Protein AF-A0A978TMM9-F1 (afdb_monomer_lite)

pLDDT: mean 74.46, std 15.69, range [37.38, 92.12]

Structure (mmCIF, N/CA/C/O backbone):
data_AF-A0A978TMM9-F1
#
_entry.id   AF-A0A978TMM9-F1
#
loop_
_atom_site.group_PDB
_atom_site.id
_atom_site.type_symbol
_atom_site.label_atom_id
_atom_site.label_alt_id
_atom_site.label_comp_id
_atom_site.label_asym_id
_atom_site.label_entity_id
_atom_site.label_seq_id
_atom_site.pdbx_PDB_ins_code
_atom_site.Cartn_x
_atom_site.Cartn_y
_atom_site.Cartn_z
_atom_site.occupancy
_atom_site.B_iso_or_equiv
_atom_site.auth_seq_id
_atom_site.auth_comp_id
_atom_site.auth_asym_id
_atom_site.auth_atom_id
_atom_site.pdbx_PDB_model_num
ATOM 1 N N . LEU A 1 1 ? 11.814 13.340 29.916 1.00 47.31 1 LEU A N 1
ATOM 2 C CA . LEU A 1 1 ? 11.269 12.371 28.939 1.00 47.31 1 LEU A CA 1
ATOM 3 C C . LEU A 1 1 ? 9.749 12.439 29.020 1.00 47.31 1 LEU A C 1
ATOM 5 O O . LEU A 1 1 ? 9.133 11.706 29.777 1.00 47.31 1 LEU A O 1
ATOM 9 N N . TYR A 1 2 ? 9.178 13.436 28.346 1.00 47.25 2 TYR A N 1
ATOM 10 C CA . TYR A 1 2 ? 7.731 13.638 28.226 1.00 47.25 2 TYR A CA 1
ATOM 11 C C . TYR A 1 2 ? 7.235 12.727 27.094 1.00 47.25 2 TYR A C 1
ATOM 13 O O . TYR A 1 2 ? 7.900 12.705 26.053 1.00 47.25 2 TYR A O 1
ATOM 21 N N . PRO A 1 3 ? 6.129 11.978 27.232 1.00 66.44 3 PRO A N 1
ATOM 22 C CA . PRO A 1 3 ? 5.552 11.326 26.069 1.00 66.44 3 PRO A CA 1
ATOM 23 C C . PRO A 1 3 ? 5.070 12.415 25.104 1.00 66.44 3 PRO A C 1
ATOM 25 O O . PRO A 1 3 ? 4.492 13.418 25.527 1.00 66.44 3 PRO A O 1
ATOM 28 N N . LEU A 1 4 ? 5.342 12.235 23.812 1.00 61.06 4 LEU A N 1
ATOM 29 C CA . LEU A 1 4 ? 4.767 13.073 22.765 1.00 61.06 4 LEU A CA 1
ATOM 30 C C . LEU A 1 4 ? 3.235 13.116 22.956 1.00 61.06 4 LEU A C 1
ATOM 32 O O . LEU A 1 4 ? 2.625 12.049 23.036 1.00 61.06 4 LEU A O 1
ATOM 36 N N . PRO A 1 5 ? 2.595 1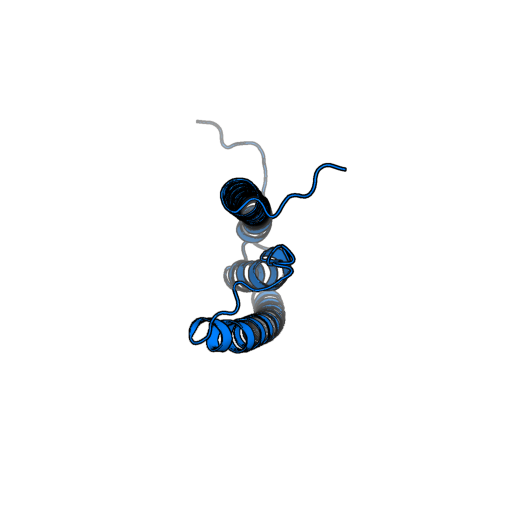4.301 23.007 1.00 66.50 5 PRO A N 1
ATOM 37 C CA . PRO A 1 5 ? 1.145 14.470 23.174 1.00 66.50 5 PRO A CA 1
ATOM 38 C C . PRO A 1 5 ? 0.360 14.100 21.903 1.00 66.50 5 PRO A C 1
ATOM 40 O O . PRO A 1 5 ? -0.694 14.655 21.612 1.00 66.50 5 PRO A O 1
ATOM 43 N N . ILE A 1 6 ? 0.882 13.164 21.115 1.00 60.81 6 ILE A N 1
ATOM 44 C CA . ILE A 1 6 ? 0.183 12.560 19.995 1.00 60.81 6 ILE A CA 1
ATOM 45 C C . ILE A 1 6 ? -0.433 11.276 20.544 1.00 60.81 6 ILE A C 1
ATOM 47 O O . ILE A 1 6 ? 0.219 10.239 20.662 1.00 60.81 6 ILE A O 1
ATOM 51 N N . ALA A 1 7 ? -1.703 11.370 20.934 1.00 65.19 7 ALA A N 1
ATOM 52 C CA . ALA A 1 7 ? -2.522 10.230 21.318 1.00 65.19 7 ALA A CA 1
ATOM 53 C C . ALA A 1 7 ? -2.907 9.433 20.062 1.00 65.19 7 ALA A C 1
ATOM 55 O O . ALA A 1 7 ? -4.062 9.434 19.642 1.00 65.19 7 ALA A O 1
ATOM 56 N N . LEU A 1 8 ? -1.935 8.778 19.422 1.00 65.44 8 LEU A N 1
ATOM 57 C CA . LEU A 1 8 ? -2.277 7.768 18.428 1.00 65.44 8 LEU A CA 1
ATOM 58 C C . LEU A 1 8 ? -2.991 6.622 19.163 1.00 65.44 8 LEU A C 1
ATOM 60 O O . LEU A 1 8 ? -2.463 6.130 20.168 1.00 65.44 8 LEU A O 1
ATOM 64 N N . PRO A 1 9 ? -4.190 6.211 18.711 1.00 73.75 9 PRO A N 1
ATOM 65 C CA . PRO A 1 9 ? -4.896 5.099 19.326 1.00 73.75 9 PRO A CA 1
ATOM 66 C C . PRO A 1 9 ? -3.985 3.867 19.321 1.00 73.75 9 PRO A C 1
ATOM 68 O O . PRO A 1 9 ? -3.371 3.555 18.306 1.00 73.75 9 PRO A O 1
ATOM 71 N N . ARG A 1 10 ? -3.863 3.160 20.451 1.00 73.12 10 ARG A N 1
ATOM 72 C CA . ARG A 1 1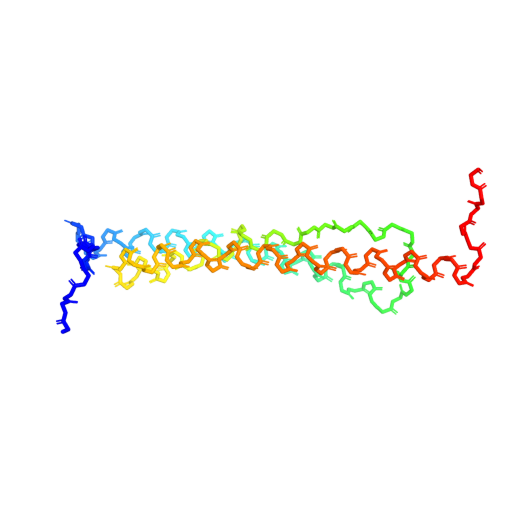0 ? -3.050 1.928 20.504 1.00 73.12 10 ARG A CA 1
ATOM 73 C C . ARG A 1 10 ? -3.683 0.784 19.715 1.00 73.12 10 ARG A C 1
ATOM 75 O O . ARG A 1 10 ? -2.975 -0.085 19.225 1.00 73.12 10 ARG A O 1
ATOM 82 N N . THR A 1 11 ? -5.005 0.802 19.612 1.00 81.94 11 THR A N 1
ATOM 83 C CA . THR A 1 11 ? -5.833 -0.213 18.966 1.00 81.94 11 THR A CA 1
ATOM 84 C C . THR A 1 11 ? -7.006 0.470 18.281 1.00 81.94 11 THR A C 1
ATOM 86 O O . THR A 1 11 ? -7.354 1.607 18.617 1.00 81.94 11 THR A O 1
ATOM 89 N N . PHE A 1 12 ? -7.634 -0.212 17.328 1.00 83.62 12 PHE A N 1
ATOM 90 C CA . PHE A 1 12 ? -8.880 0.284 16.757 1.00 83.62 12 PHE A CA 1
ATOM 91 C C . PHE A 1 12 ? -10.024 0.209 17.788 1.00 83.62 12 PHE A C 1
ATOM 93 O O . PHE A 1 12 ? -9.959 -0.572 18.738 1.00 83.62 12 PHE A O 1
ATOM 100 N N . PRO A 1 13 ? -11.083 1.026 17.635 1.00 85.38 13 PRO A N 1
ATOM 101 C CA . PRO A 1 13 ? -12.214 1.044 18.567 1.00 85.38 13 PRO A CA 1
ATOM 102 C C . PRO A 1 13 ? -13.169 -0.156 18.413 1.00 85.38 13 PRO A C 1
ATOM 104 O O . PRO A 1 13 ? -14.154 -0.247 19.143 1.00 85.38 13 PRO A O 1
ATOM 107 N N . TRP A 1 14 ? -12.922 -1.060 17.460 1.00 86.75 14 TRP A N 1
ATOM 108 C CA . TRP A 1 14 ? -13.781 -2.204 17.142 1.00 86.75 14 TRP A CA 1
ATOM 109 C C . TRP A 1 14 ? -13.125 -3.546 17.497 1.00 86.75 14 TRP A C 1
ATOM 111 O O . TRP A 1 14 ? -11.942 -3.615 17.808 1.00 86.75 14 TRP A O 1
ATOM 121 N N . SER A 1 15 ? -13.893 -4.641 17.445 1.00 90.31 15 SER A N 1
ATOM 122 C CA . SER A 1 15 ? -13.378 -5.971 17.803 1.00 90.31 15 SER A CA 1
ATOM 123 C C . SER A 1 15 ? -12.314 -6.479 16.824 1.00 90.31 15 SER A C 1
ATOM 125 O O . SER A 1 15 ? -12.402 -6.251 15.617 1.00 90.31 15 SER A O 1
ATOM 127 N N . TRP A 1 16 ? -11.347 -7.248 17.326 1.00 89.00 16 TRP A N 1
ATOM 128 C CA . TRP A 1 16 ? -10.294 -7.847 16.499 1.00 89.00 16 TRP A CA 1
ATOM 129 C C . TRP A 1 16 ? -10.844 -8.644 15.301 1.00 89.00 16 TRP A C 1
ATOM 131 O O . TRP A 1 16 ? -10.269 -8.585 14.220 1.00 89.00 16 TRP A O 1
ATOM 141 N N . TRP A 1 17 ? -12.004 -9.295 15.437 1.00 89.94 17 TRP A N 1
ATOM 142 C CA . TRP A 1 17 ? -12.657 -10.040 14.353 1.00 89.94 17 TRP A CA 1
ATOM 143 C C . TRP A 1 17 ? -13.021 -9.183 13.141 1.00 89.94 17 TRP A C 1
ATOM 145 O O . TRP A 1 17 ? -12.884 -9.636 12.007 1.00 89.94 17 TRP A O 1
ATOM 155 N N . ILE A 1 18 ? -13.439 -7.935 13.368 1.00 88.38 18 ILE A N 1
ATOM 156 C CA . ILE A 1 18 ? -13.727 -6.994 12.280 1.00 88.38 18 ILE A CA 1
ATOM 157 C C . ILE A 1 18 ? -12.428 -6.670 11.536 1.00 88.38 18 ILE A C 1
ATOM 159 O O . ILE A 1 18 ? -12.393 -6.707 10.309 1.00 88.38 18 ILE A O 1
ATOM 163 N N . SER A 1 19 ? -11.332 -6.445 12.267 1.00 88.94 19 SER A N 1
ATOM 164 C CA . SER A 1 19 ? -10.017 -6.261 11.649 1.00 88.94 19 SER A CA 1
ATOM 165 C C . SER A 1 19 ? -9.516 -7.504 10.918 1.00 88.94 19 SER A C 1
ATOM 167 O O . SER A 1 19 ? -8.965 -7.367 9.834 1.00 88.94 19 SER A O 1
ATOM 169 N N . ALA A 1 20 ? -9.722 -8.703 11.464 1.00 89.06 20 ALA A N 1
ATOM 170 C CA . ALA A 1 20 ? -9.325 -9.951 10.820 1.00 89.06 20 ALA A CA 1
ATOM 171 C C . ALA A 1 20 ? -10.087 -10.177 9.502 1.00 89.06 20 ALA A C 1
ATOM 173 O O . ALA A 1 20 ? -9.487 -10.573 8.505 1.00 89.06 20 ALA A O 1
ATOM 174 N N . GLY A 1 21 ? -11.387 -9.857 9.464 1.00 92.06 21 GLY A N 1
ATOM 175 C CA . GLY A 1 21 ? -12.184 -9.906 8.236 1.00 92.06 21 GLY A CA 1
ATOM 176 C C . GLY A 1 21 ? -11.689 -8.921 7.172 1.00 92.06 21 GLY A C 1
ATOM 177 O O . GLY A 1 21 ? -11.525 -9.292 6.011 1.00 92.06 21 GLY A O 1
ATOM 178 N N . ILE A 1 22 ? -11.378 -7.686 7.575 1.00 90.25 22 ILE A N 1
ATOM 179 C CA . ILE A 1 22 ? -10.798 -6.669 6.686 1.00 90.25 22 ILE A CA 1
ATOM 180 C C . ILE A 1 22 ? -9.413 -7.108 6.184 1.00 90.25 22 ILE A C 1
ATOM 182 O O . ILE A 1 22 ? -9.121 -6.993 4.995 1.00 90.25 22 ILE A O 1
ATOM 186 N N . ALA A 1 23 ? -8.576 -7.662 7.065 1.00 90.75 23 ALA A N 1
ATOM 187 C CA . ALA A 1 23 ? -7.255 -8.172 6.715 1.00 90.75 23 ALA A CA 1
ATOM 188 C C . ALA A 1 23 ? -7.330 -9.297 5.675 1.00 90.75 23 ALA A C 1
ATOM 190 O O . ALA A 1 23 ? -6.568 -9.279 4.713 1.00 90.75 23 ALA A O 1
ATOM 191 N N . ALA A 1 24 ? -8.270 -10.235 5.828 1.00 91.69 24 ALA A N 1
ATOM 192 C CA . ALA A 1 24 ? -8.482 -11.311 4.863 1.00 91.69 24 ALA A CA 1
ATOM 193 C C . ALA A 1 24 ? -8.919 -10.779 3.489 1.00 91.69 24 ALA A C 1
ATOM 195 O O . ALA A 1 24 ? -8.423 -11.240 2.464 1.00 91.69 24 ALA A O 1
ATOM 196 N N . ALA A 1 25 ? -9.805 -9.778 3.453 1.00 92.12 25 ALA A N 1
ATOM 197 C CA . ALA A 1 25 ? -10.218 -9.149 2.200 1.00 92.12 25 ALA A CA 1
ATOM 198 C C . ALA A 1 25 ? -9.037 -8.461 1.491 1.00 92.12 25 ALA A C 1
ATOM 200 O O . ALA A 1 25 ? -8.839 -8.651 0.290 1.00 92.12 25 ALA A O 1
ATOM 201 N N . PHE A 1 26 ? -8.220 -7.709 2.237 1.00 91.12 26 PHE A N 1
ATOM 202 C CA . PHE A 1 26 ? -7.030 -7.061 1.684 1.00 91.12 26 PHE A CA 1
ATOM 203 C C . PHE A 1 26 ? -5.949 -8.055 1.259 1.00 91.12 26 PHE A C 1
ATOM 205 O O . PHE A 1 26 ? -5.306 -7.819 0.237 1.00 91.12 26 PHE A O 1
ATOM 212 N N . SER A 1 27 ? -5.759 -9.165 1.981 1.00 88.25 27 SER A N 1
ATOM 213 C CA . SER A 1 27 ? -4.766 -10.171 1.591 1.00 88.25 27 SER A CA 1
ATOM 214 C C . SER A 1 27 ? -5.158 -10.856 0.284 1.00 88.25 27 SER A C 1
ATOM 216 O O . SER A 1 27 ? -4.336 -10.926 -0.621 1.00 88.25 27 SER A O 1
ATOM 218 N N . LEU A 1 28 ? -6.426 -11.253 0.129 1.00 89.50 28 LEU A N 1
ATOM 219 C CA . LEU A 1 28 ? -6.955 -11.814 -1.118 1.00 89.50 28 LEU A CA 1
ATOM 220 C C . LEU A 1 28 ? -6.778 -10.847 -2.292 1.00 89.50 28 LEU A C 1
ATOM 222 O O . LEU A 1 28 ? -6.300 -11.244 -3.355 1.00 89.50 28 LEU A O 1
ATOM 226 N N . PHE A 1 29 ? -7.127 -9.575 -2.093 1.00 88.25 29 PHE A N 1
ATOM 227 C CA . PHE A 1 29 ? -6.975 -8.552 -3.123 1.00 88.25 29 PHE A CA 1
ATOM 228 C C . PHE A 1 29 ? -5.505 -8.321 -3.502 1.00 88.25 29 PHE A C 1
ATOM 230 O O . PHE A 1 29 ? -5.171 -8.273 -4.685 1.00 88.25 29 PHE A O 1
ATOM 237 N N . SER A 1 30 ? -4.616 -8.240 -2.509 1.00 85.94 30 SER A N 1
ATOM 238 C CA . SER A 1 30 ? -3.177 -8.082 -2.725 1.00 85.94 30 SER A CA 1
ATOM 239 C C . SER A 1 30 ? -2.575 -9.282 -3.455 1.00 85.94 30 SER A C 1
ATOM 241 O O . SER A 1 30 ? -1.912 -9.103 -4.472 1.00 85.94 30 SER A O 1
ATOM 243 N N . THR A 1 31 ? -2.865 -10.510 -3.012 1.00 85.00 31 THR A N 1
ATOM 244 C CA . THR A 1 31 ? -2.381 -11.733 -3.667 1.00 85.00 31 THR A CA 1
ATOM 245 C C . THR A 1 31 ? -2.857 -11.824 -5.116 1.00 85.00 31 THR A C 1
ATOM 247 O O . THR A 1 31 ? -2.088 -12.230 -5.984 1.00 85.00 31 THR A O 1
ATOM 250 N N . TYR A 1 32 ? -4.092 -11.404 -5.406 1.00 87.00 32 TYR A N 1
ATOM 251 C CA . TYR A 1 32 ? -4.598 -11.344 -6.777 1.00 87.00 32 TYR A CA 1
ATOM 252 C C . TYR A 1 32 ? -3.801 -10.365 -7.655 1.00 87.00 32 TYR A C 1
ATOM 254 O O . TYR A 1 32 ? -3.395 -10.724 -8.762 1.00 87.00 32 TYR A O 1
ATOM 262 N N . LEU A 1 33 ? -3.547 -9.145 -7.166 1.00 83.62 33 LEU A N 1
ATOM 263 C CA . LEU A 1 33 ? -2.756 -8.155 -7.904 1.00 83.62 33 LEU A CA 1
ATOM 264 C C . LEU A 1 33 ? -1.318 -8.624 -8.114 1.00 83.62 33 LEU A C 1
ATOM 266 O O . LEU A 1 33 ? -0.812 -8.541 -9.230 1.00 83.62 33 LEU A O 1
ATOM 270 N N . TRP A 1 34 ? -0.703 -9.186 -7.076 1.00 80.19 34 TRP A N 1
ATOM 271 C CA . TRP A 1 34 ? 0.665 -9.687 -7.133 1.00 80.19 34 TRP A CA 1
ATOM 272 C C . TRP A 1 34 ? 0.807 -10.854 -8.114 1.00 80.19 34 TRP A C 1
ATOM 274 O O . TRP A 1 34 ? 1.731 -10.880 -8.919 1.00 80.19 34 TRP A O 1
ATOM 284 N N . GLY A 1 35 ? -0.164 -11.773 -8.137 1.00 79.56 35 GLY A N 1
ATOM 285 C CA . GLY A 1 35 ? -0.209 -12.847 -9.130 1.00 79.56 35 GLY A CA 1
ATOM 286 C C . GLY A 1 35 ? -0.338 -12.323 -10.563 1.00 79.56 35 GLY A C 1
ATOM 287 O O . GLY A 1 35 ? 0.313 -12.836 -11.471 1.00 79.56 35 GLY A O 1
ATOM 288 N N . ARG A 1 36 ? -1.128 -11.265 -10.782 1.00 80.56 36 ARG A N 1
ATOM 289 C CA . ARG A 1 36 ? -1.245 -10.626 -12.102 1.00 80.56 36 ARG A CA 1
ATOM 290 C C . ARG A 1 36 ? 0.060 -9.953 -12.529 1.00 80.56 36 ARG A C 1
ATOM 292 O O . ARG A 1 36 ? 0.444 -10.073 -13.688 1.00 80.56 36 ARG A O 1
ATOM 299 N N . GLU A 1 37 ? 0.726 -9.264 -11.607 1.00 72.00 37 GLU A N 1
ATOM 300 C CA . GLU A 1 37 ? 2.018 -8.611 -11.846 1.00 72.00 37 GLU A CA 1
ATOM 301 C C . GLU A 1 37 ? 3.119 -9.631 -12.150 1.00 72.00 37 GLU A C 1
ATOM 303 O O . GLU A 1 37 ? 3.861 -9.450 -13.111 1.00 72.00 37 GLU A O 1
ATOM 308 N N . MET A 1 38 ? 3.179 -10.734 -11.399 1.00 72.94 38 MET A N 1
ATOM 309 C CA . MET A 1 38 ? 4.124 -11.824 -11.650 1.00 72.94 38 MET A CA 1
ATOM 310 C C . MET A 1 38 ? 3.898 -12.497 -13.002 1.00 72.94 38 MET A C 1
ATOM 312 O O . MET A 1 38 ? 4.868 -12.766 -13.701 1.00 72.94 38 MET A O 1
ATOM 316 N N . ASN A 1 39 ? 2.645 -12.741 -13.393 1.00 73.25 39 ASN A N 1
ATOM 317 C CA . ASN A 1 39 ? 2.347 -13.323 -14.703 1.00 73.25 39 ASN A CA 1
ATOM 318 C C . ASN A 1 39 ? 2.757 -12.382 -15.843 1.00 73.25 39 ASN A C 1
ATOM 320 O O . ASN A 1 39 ? 3.421 -12.816 -16.775 1.00 73.25 39 ASN A O 1
ATOM 324 N N . ALA A 1 40 ? 2.454 -11.084 -15.730 1.00 66.38 40 ALA A N 1
ATOM 325 C CA . ALA A 1 40 ? 2.905 -10.098 -16.712 1.00 66.38 40 ALA A CA 1
ATOM 326 C C . ALA A 1 40 ? 4.442 -10.023 -16.778 1.00 66.38 40 ALA A C 1
ATOM 328 O O . ALA A 1 40 ? 5.023 -9.972 -17.857 1.00 66.38 40 ALA A O 1
ATOM 329 N N . ALA A 1 41 ? 5.122 -10.066 -15.630 1.00 63.78 41 ALA A N 1
ATOM 330 C CA . ALA A 1 41 ? 6.580 -10.095 -15.583 1.00 63.78 41 ALA A CA 1
ATOM 331 C C . ALA A 1 41 ? 7.158 -11.387 -16.179 1.00 63.78 41 ALA A C 1
ATOM 333 O O . ALA A 1 41 ? 8.194 -11.325 -16.834 1.00 63.78 41 ALA A O 1
ATOM 334 N N . ALA A 1 42 ? 6.509 -12.539 -15.991 1.00 61.88 42 ALA A N 1
ATOM 335 C CA . ALA A 1 42 ? 6.917 -13.813 -16.580 1.00 61.88 42 ALA A CA 1
ATOM 336 C C . ALA A 1 42 ? 6.808 -13.787 -18.112 1.00 61.88 42 ALA A C 1
ATOM 338 O O . ALA A 1 42 ? 7.769 -14.154 -18.787 1.00 61.88 42 ALA A O 1
ATOM 339 N N . ASP A 1 43 ? 5.715 -13.237 -18.651 1.00 60.25 43 ASP A N 1
ATOM 340 C CA . ASP A 1 43 ? 5.536 -13.034 -20.096 1.00 60.25 43 ASP A CA 1
ATOM 341 C C . ASP A 1 43 ? 6.641 -12.130 -20.685 1.00 60.25 43 ASP A C 1
ATOM 343 O O . ASP A 1 43 ? 7.115 -12.340 -21.803 1.00 60.25 43 ASP A O 1
ATOM 347 N N . HIS A 1 44 ? 7.120 -11.153 -19.905 1.00 52.31 44 HIS A N 1
ATOM 348 C CA . HIS A 1 44 ? 8.276 -10.318 -20.249 1.00 52.31 44 HIS A CA 1
ATOM 349 C C . HIS A 1 44 ? 9.638 -10.946 -19.892 1.00 52.31 44 HIS A C 1
ATOM 351 O O . HIS A 1 44 ? 10.670 -10.451 -20.330 1.00 52.31 44 HIS A O 1
ATOM 357 N N . SER A 1 45 ? 9.694 -12.031 -19.123 1.00 50.03 45 SER A N 1
ATOM 358 C CA . SER A 1 45 ? 10.950 -12.703 -18.754 1.00 50.03 45 SER A CA 1
ATOM 359 C C . SER A 1 45 ? 11.388 -13.699 -19.824 1.00 50.03 45 SER A C 1
ATOM 361 O O . SER A 1 45 ? 12.583 -13.838 -20.083 1.00 50.03 45 SER A O 1
ATOM 363 N N . ASP A 1 46 ? 10.440 -14.326 -20.520 1.00 45.31 46 ASP A N 1
ATOM 364 C CA . ASP A 1 46 ? 10.745 -15.225 -21.638 1.00 45.31 46 ASP A CA 1
ATOM 365 C C . ASP A 1 46 ? 11.424 -14.492 -22.814 1.00 45.31 46 ASP A C 1
ATOM 367 O O . ASP A 1 46 ? 12.241 -15.081 -23.533 1.00 45.31 46 ASP A O 1
ATOM 371 N N . CYS A 1 47 ? 11.214 -13.174 -22.949 1.00 45.72 47 CYS A N 1
ATOM 372 C CA . CYS A 1 47 ? 11.900 -12.346 -23.949 1.00 45.72 47 CYS A CA 1
ATOM 373 C C . CYS A 1 47 ? 13.377 -12.034 -23.610 1.00 45.72 47 CYS A C 1
ATOM 375 O O . CYS A 1 47 ? 14.133 -11.571 -24.469 1.00 45.72 47 CYS A O 1
ATOM 377 N N . ILE A 1 48 ? 13.842 -12.367 -22.397 1.00 44.69 48 ILE A N 1
ATOM 378 C CA . ILE A 1 48 ? 15.248 -12.209 -21.977 1.00 44.69 48 ILE A CA 1
ATOM 379 C C . ILE A 1 48 ? 16.147 -13.278 -22.629 1.00 44.69 48 ILE A C 1
ATOM 381 O O . ILE A 1 48 ? 17.349 -13.066 -22.792 1.00 44.69 48 ILE A O 1
ATOM 385 N N . SER A 1 49 ? 15.574 -14.397 -23.090 1.00 42.19 49 SER A N 1
ATOM 386 C CA . SER A 1 49 ? 16.314 -15.437 -23.823 1.00 42.19 49 SER A CA 1
ATOM 387 C C . SER A 1 49 ? 16.579 -15.097 -25.299 1.00 42.19 49 SER A C 1
ATOM 389 O O . SER A 1 49 ? 17.394 -15.754 -25.948 1.00 42.19 49 SER A O 1
ATOM 391 N N . GLY A 1 50 ? 15.947 -14.046 -25.831 1.00 37.38 50 GLY A N 1
ATOM 392 C CA . GLY A 1 50 ? 16.054 -13.676 -27.236 1.00 37.38 50 GLY A CA 1
ATOM 393 C C . GLY A 1 50 ? 15.905 -12.179 -27.447 1.00 37.38 50 GLY A C 1
ATOM 394 O O . GLY A 1 50 ? 14.802 -11.691 -27.642 1.00 37.38 50 GLY A O 1
ATOM 395 N N . ASN A 1 51 ? 17.034 -11.467 -27.453 1.00 38.00 51 ASN A N 1
ATOM 396 C CA . ASN A 1 51 ? 17.263 -10.231 -28.213 1.00 38.00 51 ASN A CA 1
ATOM 397 C C . ASN A 1 51 ? 16.174 -9.131 -28.163 1.00 38.00 51 ASN A C 1
ATOM 399 O O . ASN A 1 51 ? 16.068 -8.338 -29.093 1.00 38.00 51 ASN A O 1
ATOM 403 N N . SER A 1 52 ? 15.396 -9.042 -27.083 1.00 41.75 52 SER A N 1
ATOM 404 C CA . SER A 1 52 ? 14.264 -8.109 -26.961 1.00 41.75 52 SER A CA 1
ATOM 405 C C . SER A 1 52 ? 14.626 -6.846 -26.173 1.00 41.75 52 SER A C 1
ATOM 407 O O . SER A 1 52 ? 13.797 -6.249 -25.501 1.00 41.75 52 SER A O 1
ATOM 409 N N . TYR A 1 53 ? 15.875 -6.387 -26.305 1.00 44.69 53 TYR A N 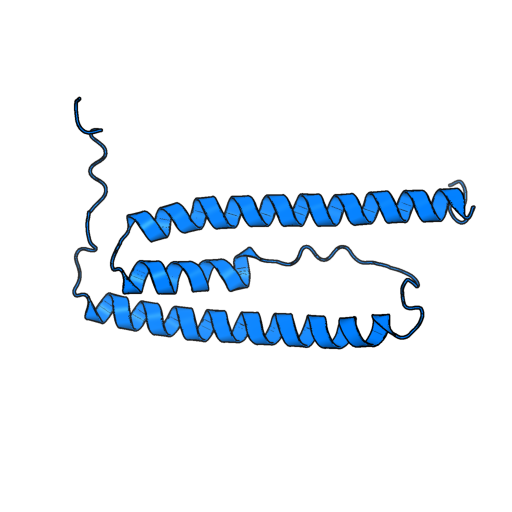1
ATOM 410 C CA . TYR A 1 53 ? 16.228 -4.970 -26.119 1.00 44.69 53 TYR A CA 1
ATOM 411 C C . TYR A 1 53 ? 15.908 -4.188 -27.415 1.00 44.69 53 TYR A C 1
ATOM 413 O O . TYR A 1 53 ? 16.669 -3.328 -27.846 1.00 44.69 53 TYR A O 1
ATOM 421 N N . GLY A 1 54 ? 14.831 -4.577 -28.101 1.00 40.56 54 GLY A N 1
ATOM 422 C CA . GLY A 1 54 ? 14.407 -4.048 -29.388 1.00 40.56 54 GLY A CA 1
ATOM 423 C C . GLY A 1 54 ? 13.168 -3.193 -29.196 1.00 40.56 54 GLY A C 1
ATOM 424 O O . GLY A 1 54 ? 12.120 -3.711 -28.836 1.00 40.56 54 GLY A O 1
ATOM 425 N N . ASP A 1 55 ? 13.352 -1.900 -29.440 1.00 41.81 55 ASP A N 1
ATOM 426 C CA . ASP A 1 55 ? 12.348 -0.899 -29.784 1.00 41.81 55 ASP A CA 1
ATOM 427 C C . ASP A 1 55 ? 11.190 -0.706 -28.789 1.00 41.81 55 ASP A C 1
ATOM 429 O O . ASP A 1 55 ? 10.180 -1.398 -28.805 1.00 41.81 55 ASP A O 1
ATOM 433 N N . ALA A 1 56 ? 11.334 0.353 -27.984 1.00 44.69 56 ALA A N 1
ATOM 434 C CA . ALA A 1 56 ? 10.390 0.856 -26.983 1.00 44.69 56 ALA A CA 1
ATOM 435 C C . ALA A 1 56 ? 10.370 0.074 -25.660 1.00 44.69 56 ALA A C 1
ATOM 437 O O . ALA A 1 56 ? 9.386 -0.558 -25.289 1.00 44.69 56 ALA A O 1
ATOM 438 N N . TYR A 1 57 ? 11.443 0.224 -24.873 1.00 48.72 57 TYR A N 1
ATOM 439 C CA . TYR A 1 57 ? 11.328 0.097 -23.419 1.00 48.72 57 TYR A CA 1
ATOM 440 C C . TYR A 1 57 ? 10.389 1.218 -22.949 1.00 48.72 57 TYR A C 1
ATOM 442 O O . TYR A 1 57 ? 10.826 2.343 -22.699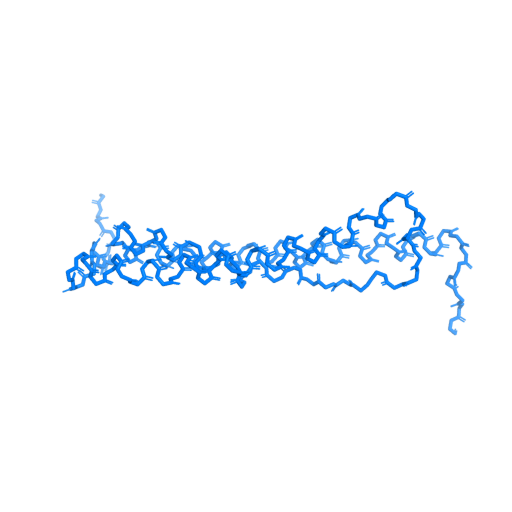 1.00 48.72 57 TYR A O 1
ATOM 450 N N . GLU A 1 58 ? 9.082 0.959 -22.929 1.00 49.03 58 GLU A N 1
ATOM 451 C CA . GLU A 1 58 ? 8.150 1.842 -22.247 1.00 49.03 58 GLU A CA 1
ATOM 452 C C . GLU A 1 58 ? 8.463 1.722 -20.754 1.00 49.03 58 GLU A C 1
ATOM 454 O O . GLU A 1 58 ? 8.349 0.633 -20.187 1.00 49.03 58 GLU A O 1
ATOM 459 N N . PRO A 1 59 ? 8.922 2.802 -20.102 1.00 52.44 59 PRO A N 1
ATOM 460 C CA . PRO A 1 59 ? 9.127 2.813 -18.668 1.00 52.44 59 PRO A CA 1
ATOM 461 C C . PRO A 1 59 ? 7.741 2.770 -18.034 1.00 52.44 59 PRO A C 1
ATOM 463 O O . PRO A 1 59 ? 7.172 3.808 -17.713 1.00 52.44 59 PRO A O 1
ATOM 466 N N . ASN A 1 60 ? 7.152 1.588 -17.905 1.00 52.59 60 ASN A N 1
ATOM 467 C CA . ASN A 1 60 ? 5.960 1.460 -17.100 1.00 52.59 60 ASN A CA 1
ATOM 468 C C . ASN A 1 60 ? 6.450 1.460 -15.649 1.00 52.59 60 ASN A C 1
ATOM 470 O O . ASN A 1 60 ? 7.131 0.508 -15.256 1.00 52.59 60 ASN A O 1
ATOM 474 N N . PRO A 1 61 ? 6.217 2.529 -14.865 1.00 56.56 61 PRO A N 1
ATOM 475 C CA . PRO A 1 61 ? 6.565 2.487 -13.458 1.00 56.56 61 PRO A CA 1
ATOM 476 C C . PRO A 1 61 ? 5.770 1.328 -12.865 1.00 56.56 61 PRO A C 1
ATOM 478 O O . PRO A 1 61 ? 4.543 1.333 -12.936 1.00 56.56 61 PRO A O 1
ATOM 481 N N . HIS A 1 62 ? 6.463 0.302 -12.365 1.00 60.00 62 HIS A N 1
ATOM 482 C CA . HIS A 1 62 ? 5.817 -0.779 -11.634 1.00 60.00 62 HIS A CA 1
ATOM 483 C C . HIS A 1 62 ? 4.986 -0.128 -10.529 1.00 60.00 62 HIS A C 1
ATOM 485 O O . HIS A 1 62 ? 5.588 0.494 -9.652 1.00 60.00 62 HIS A O 1
ATOM 491 N N . PRO A 1 63 ? 3.643 -0.212 -10.565 1.00 59.69 63 PRO A N 1
ATOM 492 C CA . PRO A 1 63 ? 2.815 0.426 -9.559 1.00 59.69 63 PRO A CA 1
ATOM 493 C C . PRO A 1 63 ? 2.888 -0.412 -8.280 1.00 59.69 63 PRO A C 1
ATOM 495 O O . PRO A 1 63 ? 1.946 -1.114 -7.921 1.00 59.69 63 PRO A O 1
ATOM 498 N N . HIS A 1 64 ? 4.028 -0.336 -7.591 1.00 67.12 64 HIS A N 1
ATOM 499 C CA . HIS A 1 64 ? 4.313 -1.031 -6.336 1.00 67.12 64 HIS A CA 1
ATOM 500 C C . HIS A 1 64 ? 3.248 -0.690 -5.291 1.00 67.12 64 HIS A C 1
ATOM 502 O O . HIS A 1 64 ? 2.831 -1.534 -4.498 1.00 67.12 64 HIS A O 1
ATOM 508 N N . LEU A 1 65 ? 2.729 0.541 -5.349 1.00 66.25 65 LEU A N 1
ATOM 509 C CA . LEU A 1 65 ? 1.639 1.006 -4.504 1.00 66.25 65 LEU A CA 1
ATOM 510 C C . LEU A 1 65 ? 0.383 0.117 -4.589 1.00 66.25 65 LEU A C 1
ATOM 512 O O . LEU A 1 65 ? -0.304 -0.060 -3.584 1.00 66.25 65 LEU A O 1
ATOM 516 N N . ALA A 1 66 ? 0.059 -0.427 -5.766 1.00 71.75 66 ALA A N 1
ATOM 517 C CA . ALA A 1 66 ? -1.198 -1.134 -5.990 1.00 71.75 66 ALA A CA 1
ATOM 518 C C . ALA A 1 66 ? -1.234 -2.502 -5.295 1.00 71.75 66 ALA A C 1
ATOM 520 O O . ALA A 1 66 ? -2.262 -2.855 -4.714 1.00 71.75 66 ALA A O 1
ATOM 521 N N . SER A 1 67 ? -0.133 -3.258 -5.323 1.00 71.94 67 SER A N 1
ATOM 522 C CA . SER A 1 67 ? -0.047 -4.598 -4.731 1.00 71.94 67 SER A CA 1
ATOM 523 C C . SER A 1 67 ? 0.500 -4.589 -3.297 1.00 71.94 67 SER A C 1
ATOM 525 O O . SER A 1 67 ? 0.001 -5.346 -2.454 1.00 71.94 67 SER A O 1
ATOM 527 N N . GLU A 1 68 ? 1.436 -3.691 -2.969 1.00 80.56 68 GLU A N 1
ATOM 528 C CA . GLU A 1 68 ? 2.053 -3.645 -1.639 1.00 80.56 68 GLU A CA 1
ATOM 529 C C . GLU A 1 68 ? 1.214 -2.935 -0.578 1.00 80.56 68 GLU A C 1
ATOM 531 O O . GLU A 1 68 ? 1.180 -3.375 0.572 1.00 80.56 68 GLU A O 1
ATOM 536 N N . LEU A 1 69 ? 0.516 -1.847 -0.913 1.00 86.69 69 LEU A N 1
ATOM 537 C CA . LEU A 1 69 ? -0.314 -1.146 0.069 1.00 86.69 69 LEU A CA 1
ATOM 538 C C . LEU A 1 69 ? -1.376 -2.065 0.706 1.00 86.69 69 LEU A C 1
ATOM 540 O O . LEU A 1 69 ? -1.431 -2.127 1.939 1.00 86.69 69 LEU A O 1
ATOM 544 N N . PRO A 1 70 ? -2.186 -2.823 -0.065 1.00 86.19 70 PRO A N 1
ATOM 545 C CA . PRO A 1 70 ? -3.141 -3.753 0.529 1.00 86.19 70 PRO A CA 1
ATOM 546 C C . PRO A 1 70 ? -2.449 -4.899 1.284 1.00 86.19 70 PRO A C 1
ATOM 548 O O . PRO A 1 70 ? -2.986 -5.358 2.294 1.00 86.19 70 PRO A O 1
ATOM 551 N N . PHE A 1 71 ? -1.243 -5.319 0.877 1.00 86.81 71 PHE A N 1
ATOM 552 C CA . PHE A 1 71 ? -0.451 -6.297 1.629 1.00 86.81 71 PHE A CA 1
ATOM 553 C C . PHE A 1 71 ? -0.102 -5.773 3.026 1.00 86.81 71 PHE A C 1
ATOM 555 O O . PHE A 1 71 ? -0.440 -6.399 4.034 1.00 86.81 71 PHE A O 1
ATOM 562 N N . TRP A 1 72 ? 0.498 -4.587 3.111 1.00 88.25 72 TRP A N 1
ATOM 563 C CA . TRP A 1 72 ? 0.866 -3.979 4.388 1.00 88.25 72 TRP A CA 1
ATOM 564 C C . TRP A 1 72 ? -0.349 -3.661 5.256 1.00 88.25 72 TRP A C 1
ATOM 566 O O . TRP A 1 72 ? -0.302 -3.835 6.475 1.00 88.25 72 TRP A O 1
ATOM 576 N N . TRP A 1 73 ? -1.464 -3.261 4.647 1.00 89.56 73 TRP A N 1
ATOM 577 C CA . TRP A 1 73 ? -2.720 -3.063 5.364 1.00 89.56 73 TRP A CA 1
ATOM 578 C C . TRP A 1 73 ? -3.280 -4.363 5.923 1.00 89.56 73 TRP A C 1
ATOM 580 O O . TRP A 1 73 ? -3.739 -4.365 7.063 1.00 89.56 73 TRP A O 1
ATOM 590 N N . SER A 1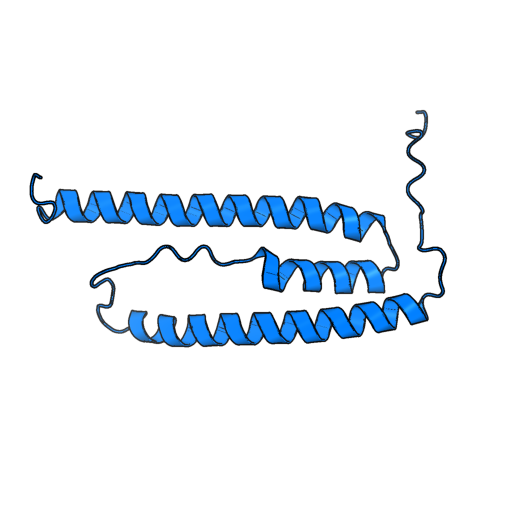 74 ? -3.186 -5.477 5.193 1.00 90.06 74 SER A N 1
ATOM 591 C CA . SER A 1 74 ? -3.596 -6.780 5.723 1.00 90.06 74 SER A CA 1
ATOM 592 C C . SER A 1 74 ? -2.846 -7.120 7.018 1.00 90.06 74 SER A C 1
ATOM 594 O O . SER A 1 74 ? -3.472 -7.468 8.019 1.00 90.06 74 SER A O 1
ATOM 596 N N . ILE A 1 75 ? -1.530 -6.884 7.056 1.00 87.50 75 ILE A N 1
ATOM 597 C CA . ILE A 1 75 ? -0.691 -7.075 8.245 1.00 87.50 75 ILE A CA 1
ATOM 598 C C . ILE A 1 75 ? -1.085 -6.086 9.352 1.00 87.50 75 ILE A C 1
ATOM 600 O O . ILE A 1 75 ? -1.275 -6.484 10.503 1.00 87.50 75 ILE A O 1
ATOM 604 N N . ALA A 1 76 ? -1.269 -4.807 9.017 1.00 89.25 76 ALA A N 1
ATOM 605 C CA . ALA A 1 76 ? -1.634 -3.759 9.969 1.00 89.25 76 ALA A CA 1
ATOM 606 C C . ALA A 1 76 ? -2.982 -4.021 10.661 1.00 89.25 76 ALA A C 1
ATOM 608 O O . ALA A 1 76 ? -3.108 -3.842 11.878 1.00 89.25 76 ALA A O 1
ATOM 609 N N . PHE A 1 77 ? -3.982 -4.479 9.902 1.00 88.69 77 PHE A N 1
ATOM 610 C CA . PHE A 1 77 ? -5.284 -4.859 10.439 1.00 88.69 77 PHE A CA 1
ATOM 611 C C . PHE A 1 77 ? -5.203 -6.158 11.242 1.00 88.69 77 PHE A C 1
ATOM 613 O O . PHE A 1 77 ? -5.793 -6.223 12.318 1.00 88.69 77 PHE A O 1
ATOM 620 N N . LEU A 1 78 ? -4.418 -7.150 10.815 1.00 88.69 78 LEU A N 1
ATOM 621 C CA . LEU A 1 78 ? -4.230 -8.393 11.572 1.00 88.69 78 LEU A CA 1
ATOM 622 C C . LEU A 1 78 ? -3.597 -8.144 12.955 1.00 88.69 78 LEU A C 1
ATOM 624 O O . LEU A 1 78 ? -4.037 -8.713 13.956 1.00 88.69 78 LEU A O 1
ATOM 628 N N . LEU A 1 79 ? -2.628 -7.226 13.019 1.00 88.25 79 LEU A N 1
ATOM 629 C CA . LEU A 1 79 ? -2.009 -6.719 14.254 1.00 88.25 79 LEU A CA 1
ATOM 630 C C . LEU A 1 79 ? -2.868 -5.678 14.988 1.00 88.25 79 LEU A C 1
ATOM 632 O O . LEU A 1 79 ? -2.491 -5.222 16.066 1.00 88.25 79 LEU A O 1
ATOM 636 N N . HIS A 1 80 ? -4.013 -5.300 14.413 1.00 87.06 80 HIS A N 1
ATOM 637 C CA . HIS A 1 80 ? -4.985 -4.373 14.984 1.00 87.06 80 HIS A CA 1
ATOM 638 C C . HIS A 1 80 ? -4.369 -3.026 15.415 1.00 87.06 80 HIS A C 1
ATOM 640 O O . HIS A 1 80 ? -4.758 -2.429 16.421 1.00 87.06 80 HIS A O 1
ATOM 646 N N . SER A 1 81 ? -3.399 -2.545 14.633 1.00 86.19 81 SER A N 1
ATOM 647 C CA . SER A 1 81 ? -2.575 -1.386 14.970 1.00 86.19 81 SER A CA 1
ATOM 648 C C . SER A 1 81 ? -2.761 -0.260 13.947 1.00 86.19 81 SER A C 1
ATOM 650 O O . SER A 1 81 ? -2.301 -0.379 12.808 1.00 86.19 81 SER A O 1
ATOM 652 N N . PRO A 1 82 ? -3.386 0.870 14.327 1.00 85.56 82 PRO A N 1
ATOM 653 C CA . PRO A 1 82 ? -3.540 2.015 13.428 1.00 85.56 82 PRO A CA 1
ATOM 654 C C . PRO A 1 82 ? -2.200 2.695 13.114 1.00 85.56 82 PRO A C 1
ATOM 656 O O . PRO A 1 82 ? -2.063 3.326 12.069 1.00 85.56 82 PRO A O 1
ATOM 659 N N . PHE A 1 83 ? -1.182 2.525 13.966 1.00 87.75 83 PHE A N 1
ATOM 660 C CA . PHE A 1 83 ? 0.176 2.988 13.676 1.00 87.75 83 PHE A CA 1
ATOM 661 C C . PHE A 1 83 ? 0.751 2.313 12.425 1.00 87.75 83 PHE A C 1
ATOM 663 O O . PHE A 1 83 ? 1.333 2.988 11.583 1.00 87.75 83 PHE A O 1
ATOM 670 N N . LEU A 1 84 ? 0.546 1.000 12.273 1.00 87.00 84 LEU A N 1
ATOM 671 C CA . LEU A 1 84 ? 1.042 0.245 11.120 1.00 87.00 84 LEU A CA 1
ATOM 672 C C . LEU A 1 84 ? 0.375 0.681 9.807 1.00 87.00 84 LEU A C 1
ATOM 674 O O . LEU A 1 84 ? 1.044 0.713 8.781 1.00 87.00 84 LEU A O 1
ATOM 678 N N . VAL A 1 85 ? -0.898 1.089 9.846 1.00 88.69 85 VAL A N 1
ATOM 679 C CA . VAL A 1 85 ? -1.600 1.645 8.673 1.00 88.69 85 VAL A CA 1
ATOM 680 C C . VAL A 1 85 ? -0.980 2.974 8.232 1.00 88.69 85 VAL A C 1
ATOM 682 O O . VAL A 1 85 ? -0.806 3.220 7.043 1.00 88.69 85 VAL A O 1
ATOM 685 N N . LEU A 1 86 ? -0.623 3.840 9.184 1.00 89.06 86 LEU A N 1
ATOM 686 C CA . LEU A 1 86 ? 0.030 5.114 8.874 1.00 89.06 86 LEU A CA 1
ATOM 687 C C . LEU A 1 86 ? 1.473 4.911 8.408 1.00 89.06 86 LEU A C 1
ATOM 689 O O . LEU A 1 86 ? 1.914 5.552 7.456 1.00 89.06 86 LEU A O 1
ATOM 693 N N . PHE A 1 87 ? 2.201 4.005 9.060 1.00 88.81 87 PHE A N 1
ATOM 694 C CA . PHE A 1 87 ? 3.560 3.650 8.673 1.00 88.81 87 PHE A CA 1
ATOM 695 C C . PHE A 1 87 ? 3.603 3.082 7.253 1.00 88.81 87 PHE A C 1
ATOM 697 O O . PHE A 1 87 ? 4.470 3.473 6.473 1.00 88.81 87 PHE A O 1
ATOM 704 N N . SER A 1 88 ? 2.646 2.222 6.889 1.00 88.81 88 SER A N 1
ATOM 705 C CA . SER A 1 88 ? 2.612 1.641 5.551 1.00 88.81 88 SER A CA 1
ATOM 706 C C . SER A 1 88 ? 2.435 2.699 4.469 1.00 88.81 88 SER A C 1
ATOM 708 O O . SER A 1 88 ? 3.056 2.566 3.429 1.00 88.81 88 SER A O 1
ATOM 710 N N . LEU A 1 89 ? 1.666 3.771 4.706 1.00 87.62 89 LEU A N 1
ATOM 711 C CA . LEU A 1 89 ? 1.533 4.869 3.739 1.00 87.62 89 LEU A CA 1
ATOM 712 C C . LEU A 1 89 ? 2.880 5.534 3.449 1.00 87.62 89 LEU A C 1
ATOM 714 O O . LEU A 1 89 ? 3.238 5.728 2.288 1.00 87.62 89 LEU A O 1
ATOM 718 N N . VAL A 1 90 ? 3.639 5.857 4.499 1.00 89.50 90 VAL A N 1
ATOM 719 C CA . VAL A 1 90 ? 4.975 6.458 4.362 1.00 89.50 90 VAL A CA 1
ATOM 720 C C . VAL A 1 90 ? 5.912 5.503 3.625 1.00 89.50 90 VAL A C 1
ATOM 722 O O . VAL A 1 90 ? 6.626 5.920 2.715 1.00 89.50 90 VAL A O 1
ATOM 725 N N . TRP A 1 91 ? 5.868 4.222 3.990 1.00 86.19 91 TRP A N 1
ATOM 726 C CA . TRP A 1 91 ? 6.666 3.175 3.363 1.00 86.19 91 TRP A CA 1
ATOM 727 C C . TRP A 1 91 ? 6.361 3.036 1.867 1.00 86.19 91 TRP A C 1
ATOM 729 O O . TRP A 1 91 ? 7.267 3.131 1.042 1.00 86.19 91 TRP A O 1
ATOM 739 N N . THR A 1 92 ? 5.086 2.904 1.498 1.00 84.75 92 THR A N 1
ATOM 740 C CA . THR A 1 92 ? 4.676 2.724 0.101 1.00 84.75 92 THR A CA 1
ATOM 741 C C . THR A 1 92 ? 4.952 3.952 -0.762 1.00 84.75 92 THR A C 1
ATOM 743 O O . THR A 1 92 ? 5.314 3.801 -1.922 1.00 84.75 92 THR A O 1
ATOM 746 N N . ILE A 1 93 ? 4.851 5.168 -0.208 1.00 86.12 93 ILE A N 1
ATOM 747 C CA . ILE A 1 93 ? 5.250 6.390 -0.927 1.00 86.12 93 ILE A CA 1
ATOM 748 C C . ILE A 1 93 ? 6.757 6.373 -1.218 1.00 86.12 93 ILE A C 1
ATOM 750 O O . ILE A 1 93 ? 7.175 6.742 -2.314 1.00 86.12 93 ILE A O 1
ATOM 754 N N . GLY A 1 94 ? 7.575 5.936 -0.256 1.00 86.25 94 GLY A N 1
ATOM 755 C CA . GLY A 1 94 ? 9.020 5.806 -0.448 1.00 86.25 94 GLY A CA 1
ATOM 756 C C . GLY A 1 94 ? 9.380 4.806 -1.548 1.00 86.25 94 GLY A C 1
ATOM 757 O O . GLY A 1 94 ? 10.255 5.087 -2.366 1.00 86.25 94 GLY A O 1
ATOM 758 N N . LEU A 1 95 ? 8.673 3.676 -1.605 1.00 83.06 95 LEU A N 1
ATOM 759 C CA . LEU A 1 95 ? 8.855 2.682 -2.663 1.00 83.06 95 LEU A CA 1
ATOM 760 C C . LEU A 1 95 ? 8.444 3.215 -4.036 1.00 83.06 95 LEU A C 1
ATOM 762 O O . LEU A 1 95 ? 9.201 3.060 -4.986 1.00 83.06 95 LEU A O 1
ATOM 766 N N . GLU A 1 96 ? 7.321 3.927 -4.132 1.00 83.25 96 GLU A N 1
ATOM 767 C CA . GLU A 1 96 ? 6.887 4.543 -5.392 1.00 83.25 96 GLU A CA 1
ATOM 768 C C . GLU A 1 96 ? 7.922 5.553 -5.919 1.00 83.25 96 GLU A C 1
ATOM 770 O O . GLU A 1 96 ? 8.240 5.583 -7.109 1.00 83.25 96 GLU A O 1
ATOM 775 N N . MET A 1 97 ? 8.521 6.350 -5.026 1.00 84.06 97 MET A N 1
ATOM 776 C CA . MET A 1 97 ? 9.618 7.249 -5.398 1.00 84.06 97 MET A CA 1
ATOM 777 C C . MET A 1 97 ? 10.841 6.480 -5.906 1.00 84.06 97 MET A C 1
ATOM 779 O O . MET A 1 97 ? 11.457 6.902 -6.886 1.00 84.06 97 MET A O 1
ATOM 783 N N . ALA A 1 98 ? 11.193 5.362 -5.266 1.00 83.06 98 ALA A N 1
ATOM 784 C CA . ALA A 1 98 ? 12.295 4.516 -5.711 1.00 83.06 98 ALA A CA 1
ATOM 785 C C . ALA A 1 98 ? 12.021 3.923 -7.104 1.00 83.06 98 ALA A C 1
ATOM 787 O O . ALA A 1 98 ? 12.880 4.027 -7.979 1.00 83.06 98 ALA A O 1
ATOM 788 N N . SER A 1 99 ? 10.810 3.411 -7.346 1.00 79.06 99 SER A N 1
ATOM 789 C CA . SER A 1 99 ? 10.388 2.900 -8.656 1.00 79.06 99 SER A CA 1
ATOM 790 C C . SER A 1 99 ? 10.427 3.981 -9.738 1.00 79.06 99 SER A C 1
ATOM 792 O O . SER A 1 99 ? 10.850 3.723 -10.864 1.00 79.06 99 SER A O 1
ATOM 794 N N . TRP A 1 100 ? 10.062 5.222 -9.404 1.00 81.56 100 TRP A N 1
ATOM 795 C CA . TRP A 1 100 ? 10.164 6.343 -10.338 1.00 81.56 100 TRP A CA 1
ATOM 796 C C . TRP A 1 100 ? 11.617 6.693 -10.691 1.00 81.56 100 TRP A C 1
ATOM 798 O O . TRP A 1 100 ? 11.937 6.971 -11.850 1.00 81.56 100 TRP A O 1
ATOM 808 N N . VAL A 1 101 ? 12.516 6.664 -9.702 1.00 85.75 101 VAL A N 1
ATOM 809 C CA . VAL A 1 101 ? 13.954 6.879 -9.921 1.00 85.75 101 VAL A CA 1
ATOM 810 C C . VAL A 1 101 ? 14.543 5.773 -10.792 1.00 85.75 101 VAL A C 1
ATOM 812 O O . VAL A 1 101 ? 15.290 6.077 -11.720 1.00 85.75 101 VAL A O 1
ATOM 815 N N . GLU A 1 102 ? 14.178 4.518 -10.541 1.00 80.75 102 GLU A N 1
ATOM 816 C CA . GLU A 1 102 ? 14.615 3.372 -11.338 1.00 80.75 102 GLU A CA 1
ATOM 817 C C . GLU A 1 102 ? 14.149 3.483 -12.794 1.00 80.75 102 GLU A C 1
ATOM 819 O O . GLU A 1 102 ? 14.966 3.396 -13.712 1.00 80.75 102 GLU A O 1
ATOM 824 N N . ALA A 1 103 ? 12.868 3.792 -13.021 1.00 79.31 103 ALA A N 1
ATOM 825 C CA . ALA A 1 103 ? 12.328 4.010 -14.362 1.00 79.31 103 ALA A CA 1
ATOM 826 C C . ALA A 1 103 ? 13.082 5.126 -15.110 1.00 79.31 103 ALA A C 1
ATOM 828 O O . ALA A 1 103 ? 13.405 4.999 -16.294 1.00 79.31 103 ALA A O 1
ATOM 829 N N . ARG A 1 104 ? 13.424 6.216 -14.412 1.00 80.44 104 ARG A N 1
ATOM 830 C CA . ARG A 1 104 ? 14.205 7.317 -14.985 1.00 80.44 104 ARG A CA 1
ATOM 831 C C . ARG A 1 104 ? 15.648 6.916 -15.295 1.00 80.44 104 ARG A C 1
ATOM 833 O O . ARG A 1 104 ? 16.173 7.335 -16.324 1.00 80.44 104 ARG A O 1
ATOM 840 N N . ASP A 1 105 ? 16.291 6.140 -14.432 1.00 81.56 105 ASP A N 1
ATOM 841 C CA . ASP A 1 105 ? 17.657 5.657 -14.654 1.00 81.56 105 ASP A CA 1
ATOM 842 C C . ASP A 1 105 ? 17.730 4.730 -15.878 1.00 81.56 105 ASP A C 1
ATOM 844 O O . ASP A 1 105 ? 18.606 4.891 -16.729 1.00 81.56 105 ASP A O 1
ATOM 848 N N . VAL A 1 106 ? 16.748 3.839 -16.049 1.00 78.88 106 VAL A N 1
ATOM 849 C CA . VAL A 1 106 ? 16.634 2.984 -17.243 1.00 78.88 106 VAL A CA 1
ATOM 850 C C . VAL A 1 106 ? 16.531 3.821 -18.522 1.00 78.88 106 VAL A C 1
ATOM 852 O O . VAL A 1 106 ? 17.290 3.588 -19.464 1.00 78.88 106 VAL A O 1
ATOM 855 N N . LEU A 1 107 ? 15.672 4.846 -18.543 1.00 80.50 107 LEU A N 1
ATOM 856 C CA . LEU A 1 107 ? 15.539 5.755 -19.689 1.00 80.50 107 LEU A CA 1
ATOM 857 C C . LEU A 1 107 ? 16.839 6.487 -20.032 1.00 80.50 107 LEU A C 1
ATOM 859 O O . LEU A 1 107 ? 17.170 6.667 -21.205 1.00 80.50 107 LEU A O 1
ATOM 863 N N . LEU A 1 108 ? 17.575 6.940 -19.016 1.00 82.00 108 LEU A N 1
ATOM 864 C CA . LEU A 1 108 ? 18.846 7.634 -19.215 1.00 82.00 108 LEU A CA 1
ATOM 865 C C . LEU A 1 108 ? 19.904 6.692 -19.799 1.00 82.00 108 LEU A C 1
ATOM 867 O O . LEU A 1 108 ? 20.603 7.071 -20.741 1.00 82.00 108 LEU A O 1
ATOM 871 N N . ARG A 1 109 ? 19.985 5.457 -19.292 1.00 77.44 109 ARG A N 1
ATOM 872 C CA . ARG A 1 109 ? 20.894 4.425 -19.812 1.00 77.44 109 ARG A CA 1
ATOM 873 C C . ARG A 1 109 ? 20.556 4.040 -21.248 1.00 77.44 109 ARG A C 1
ATOM 875 O O . ARG A 1 109 ? 21.468 3.883 -22.058 1.00 77.44 109 ARG A O 1
ATOM 882 N N . ASP A 1 110 ? 19.272 3.922 -21.575 1.00 79.19 110 ASP A N 1
ATOM 883 C CA . ASP A 1 110 ? 18.816 3.636 -22.936 1.00 79.19 110 ASP A CA 1
ATOM 884 C C . ASP A 1 110 ? 19.167 4.773 -23.909 1.00 79.19 110 ASP A C 1
ATOM 886 O O . ASP A 1 110 ? 19.741 4.543 -24.976 1.00 79.19 110 ASP A O 1
ATOM 890 N N . ARG A 1 111 ? 18.928 6.028 -23.507 1.00 76.62 111 ARG A N 1
ATOM 891 C CA . ARG A 1 111 ? 19.327 7.205 -24.291 1.00 76.62 111 ARG A CA 1
ATOM 892 C C . ARG A 1 111 ? 20.830 7.223 -24.568 1.00 76.62 111 ARG A C 1
ATOM 894 O O . ARG A 1 111 ? 21.233 7.465 -25.701 1.00 76.62 111 ARG A O 1
ATOM 901 N N . GLN A 1 112 ? 21.648 6.948 -23.551 1.00 81.12 112 GLN A N 1
ATOM 902 C CA . GLN A 1 112 ? 23.105 6.914 -23.684 1.00 81.12 112 GLN A CA 1
ATOM 903 C C . GLN A 1 112 ? 23.577 5.789 -24.620 1.00 81.12 112 GLN A C 1
ATOM 905 O O . GLN A 1 112 ? 24.534 5.980 -25.368 1.00 81.12 112 GLN A O 1
ATOM 910 N N . ARG A 1 113 ? 22.912 4.624 -24.615 1.00 78.12 113 ARG A N 1
ATOM 911 C CA . ARG A 1 113 ? 23.198 3.547 -25.579 1.00 78.12 113 ARG A CA 1
ATOM 912 C C . ARG A 1 113 ? 22.893 3.980 -27.012 1.00 78.12 113 ARG A C 1
ATOM 914 O O . ARG A 1 113 ? 23.752 3.828 -27.871 1.00 78.12 113 ARG A O 1
ATOM 921 N N . ARG A 1 114 ? 21.717 4.568 -27.256 1.00 72.44 114 ARG A N 1
ATOM 922 C CA . ARG A 1 114 ? 21.319 5.036 -28.596 1.00 72.44 114 ARG A CA 1
ATOM 923 C C . ARG A 1 114 ? 22.222 6.139 -29.147 1.00 72.44 114 ARG A C 1
ATOM 925 O O . ARG A 1 114 ? 22.482 6.152 -30.347 1.00 72.44 114 ARG A O 1
ATOM 932 N N . ASP A 1 115 ? 22.709 7.028 -28.282 1.00 79.50 115 ASP A N 1
ATOM 933 C CA . ASP A 1 115 ? 23.711 8.043 -28.635 1.00 79.50 115 ASP A CA 1
ATOM 934 C C . ASP A 1 115 ? 25.044 7.398 -29.045 1.00 79.50 115 ASP A C 1
ATOM 936 O O . ASP A 1 115 ? 25.567 7.667 -30.125 1.00 79.50 115 ASP A O 1
ATOM 940 N N . ARG A 1 116 ? 25.547 6.455 -28.234 1.00 77.69 116 ARG A N 1
ATOM 941 C CA . ARG A 1 116 ? 26.780 5.703 -28.524 1.00 77.69 116 ARG A CA 1
ATOM 942 C C . ARG A 1 116 ? 26.704 4.934 -29.845 1.00 77.69 116 ARG A C 1
ATOM 944 O O . ARG A 1 116 ? 27.694 4.871 -30.568 1.00 77.69 116 ARG A O 1
ATOM 951 N N . ASP A 1 117 ? 25.552 4.343 -30.142 1.00 81.62 117 ASP A N 1
ATOM 952 C CA . ASP A 1 117 ? 25.347 3.522 -31.337 1.00 81.62 117 ASP A CA 1
ATOM 953 C C . ASP A 1 117 ? 24.994 4.377 -32.582 1.00 81.62 117 ASP A C 1
ATOM 955 O O . ASP A 1 117 ? 24.781 3.837 -33.665 1.00 81.62 117 ASP A O 1
ATOM 959 N N . GLY A 1 118 ? 24.957 5.715 -32.454 1.00 74.50 118 GLY A N 1
ATOM 960 C CA . GLY A 1 118 ? 24.719 6.653 -33.559 1.00 74.50 118 GLY A CA 1
ATOM 961 C C . GLY A 1 118 ? 23.283 6.654 -34.098 1.00 74.50 118 GLY A C 1
ATOM 962 O O . GLY A 1 118 ? 23.045 7.114 -35.212 1.00 74.50 118 GLY A O 1
ATOM 963 N N . ILE A 1 119 ? 22.326 6.122 -33.328 1.00 70.12 119 ILE A N 1
ATOM 964 C CA . ILE A 1 119 ? 20.924 5.918 -33.740 1.00 70.12 119 ILE A CA 1
ATOM 965 C C . ILE A 1 119 ? 20.079 7.183 -33.511 1.00 70.12 119 ILE A C 1
ATOM 967 O O . ILE A 1 119 ? 19.023 7.349 -34.124 1.00 70.12 119 ILE A O 1
ATOM 971 N N . LEU A 1 120 ? 20.530 8.104 -32.652 1.00 59.66 120 LEU A N 1
ATOM 972 C CA . LEU A 1 120 ? 19.882 9.404 -32.477 1.00 59.66 120 LEU A CA 1
ATOM 973 C C . LEU A 1 120 ? 20.086 10.254 -33.740 1.00 59.66 120 LEU A C 1
ATOM 975 O O . LEU A 1 120 ? 21.109 10.918 -33.893 1.00 59.66 120 LEU A O 1
ATOM 979 N N . GLN A 1 121 ? 19.108 10.237 -34.652 1.00 53.97 121 GLN A N 1
ATOM 980 C CA . GLN A 1 121 ? 19.093 11.203 -35.746 1.00 53.97 121 GLN A CA 1
ATOM 981 C C . GLN A 1 121 ? 18.990 12.619 -35.159 1.00 53.97 121 GLN A C 1
ATOM 983 O O . GLN A 1 121 ? 18.163 12.842 -34.267 1.00 53.97 121 GLN A O 1
ATOM 988 N N . PRO A 1 122 ? 19.821 13.571 -35.616 1.00 51.25 122 PRO A N 1
ATOM 989 C CA . PRO A 1 122 ? 19.644 14.964 -35.248 1.00 51.25 122 PRO A CA 1
ATOM 990 C C . PRO A 1 122 ? 18.275 15.426 -35.763 1.00 51.25 122 PRO A C 1
ATOM 992 O O . PRO A 1 122 ? 17.976 15.262 -36.946 1.00 51.25 122 PRO A O 1
ATOM 995 N N . ASN A 1 123 ? 17.449 15.942 -34.848 1.00 50.88 123 ASN A N 1
ATOM 996 C CA . ASN A 1 123 ? 16.213 16.657 -35.181 1.00 50.88 123 ASN A CA 1
ATOM 997 C C . ASN A 1 123 ? 16.488 17.839 -36.115 1.00 50.88 123 ASN A C 1
ATOM 999 O O . ASN A 1 123 ? 17.516 18.523 -35.896 1.00 50.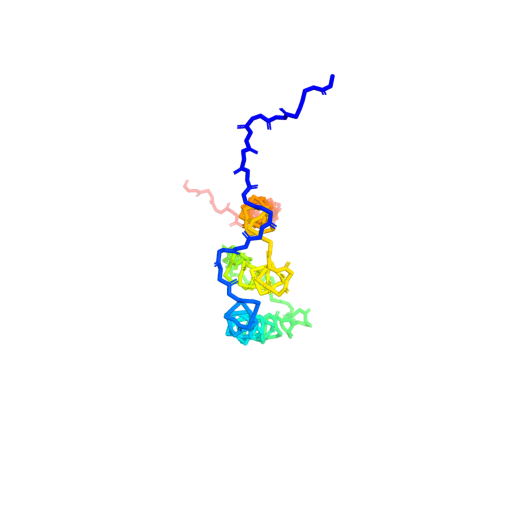88 123 ASN A O 1
#

Secondary structure (DSSP, 8-state):
-PPPS----SS-SS-HHHHHHHHHHHHHHHHHHHHHHHHHHHHHHGGGGTT---S--------HHHHHHHHHHHHHHHTT-HHHHHHHHHHHHHHHHHHHHHHHHHHHHHHHHHHHTT-----

Sequence (123 aa):
LYPLPIALPRTFPWSWWISAGIAAAFSLFSTYLWGREMNAAADHSDCISGNSYGDAYEPNPHPHLASELPFWWSIAFLLHSPFLVLFSLVWTIGLEMASWVEARDVLLRDRQRRDRDGILQPN

Foldseek 3Di:
DDPDPPPFPAFDPDDLVVLLVLLVVLVVQLVVVVVVVVVVVVVVVVCVVDDPVDDDPPLPQPQLVRNQLSVQSSVCSNVRGVVSNVVSVVVSVVVSVVSVVVSVVVVVVNVVVCVVVVVPDDD

Radius of gyration: 21.1 Å; chains: 1; bounding box: 41×32×65 Å